Protein AF-A0AAU6PYP8-F1 (afdb_monomer_lite)

pLDDT: mean 76.58, std 18.18, range [39.75, 96.31]

Structure (mmCIF, N/CA/C/O backbone):
data_AF-A0AAU6PYP8-F1
#
_entry.id   AF-A0AAU6PYP8-F1
#
loop_
_atom_site.group_PDB
_atom_site.id
_atom_site.type_symbol
_atom_site.label_atom_id
_atom_site.label_alt_id
_atom_site.label_comp_id
_atom_site.label_asym_id
_atom_site.label_entity_id
_atom_site.label_seq_id
_atom_site.pdbx_PDB_ins_code
_atom_site.Cartn_x
_atom_site.Cartn_y
_atom_site.Cartn_z
_atom_site.occupancy
_atom_site.B_iso_or_equiv
_atom_site.auth_seq_id
_atom_site.auth_comp_id
_atom_site.auth_asym_id
_atom_site.auth_atom_id
_atom_site.pdbx_PDB_model_num
ATOM 1 N N . MET A 1 1 ? 4.976 8.691 -26.038 1.00 50.72 1 MET A N 1
ATOM 2 C CA . MET A 1 1 ? 5.531 8.211 -24.756 1.00 50.72 1 MET A CA 1
ATOM 3 C C . MET A 1 1 ? 4.357 7.676 -23.960 1.00 50.72 1 MET A C 1
ATOM 5 O O . MET A 1 1 ? 3.410 8.423 -23.762 1.00 50.72 1 MET A O 1
ATOM 9 N N . THR A 1 2 ? 4.330 6.384 -23.635 1.00 63.03 2 THR A N 1
ATOM 10 C CA . THR A 1 2 ? 3.179 5.775 -22.947 1.00 63.03 2 THR A CA 1
ATOM 11 C C . THR A 1 2 ? 3.428 5.847 -21.446 1.00 63.03 2 THR A C 1
ATOM 13 O O . THR A 1 2 ? 4.302 5.142 -20.940 1.00 63.03 2 THR A O 1
ATOM 16 N N . ALA A 1 3 ? 2.701 6.717 -20.744 1.00 68.00 3 ALA A N 1
ATOM 17 C CA . ALA A 1 3 ? 2.693 6.726 -19.286 1.00 68.00 3 ALA A CA 1
ATOM 18 C C . ALA A 1 3 ? 2.055 5.420 -18.800 1.00 68.00 3 ALA A C 1
ATOM 20 O O . ALA A 1 3 ? 0.981 5.040 -19.273 1.00 68.00 3 ALA A O 1
ATOM 21 N N . ILE A 1 4 ? 2.734 4.701 -17.904 1.00 75.00 4 ILE A N 1
ATOM 22 C CA . ILE A 1 4 ? 2.149 3.513 -17.286 1.00 75.00 4 ILE A CA 1
ATOM 23 C C . ILE A 1 4 ? 1.693 3.898 -15.881 1.00 75.00 4 ILE A C 1
ATOM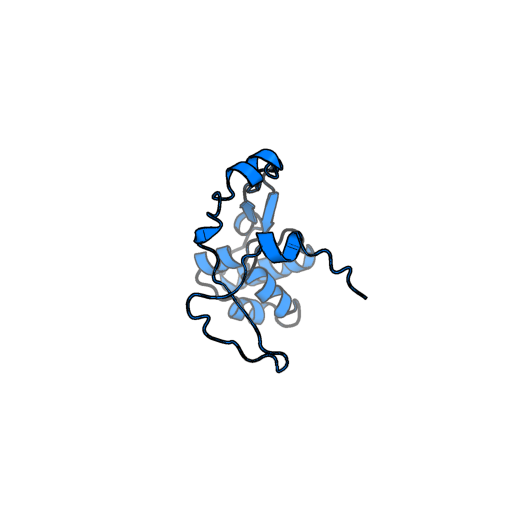 25 O O . ILE A 1 4 ? 2.548 4.271 -15.075 1.00 75.00 4 ILE A O 1
ATOM 29 N N . PRO A 1 5 ? 0.389 3.793 -15.569 1.00 81.62 5 PRO A N 1
ATOM 30 C CA . PRO A 1 5 ? -0.093 4.062 -14.225 1.00 81.62 5 PRO A CA 1
ATOM 31 C C . PRO A 1 5 ? 0.506 3.046 -13.245 1.00 81.62 5 PRO A C 1
ATOM 33 O O . PRO A 1 5 ? 0.406 1.832 -13.445 1.00 81.62 5 PRO A O 1
ATOM 36 N N . LEU A 1 6 ? 1.137 3.547 -12.185 1.00 90.38 6 LEU A N 1
ATOM 37 C CA . LEU A 1 6 ? 1.654 2.751 -11.075 1.00 90.38 6 LEU A CA 1
ATOM 38 C C . LEU A 1 6 ? 0.896 3.104 -9.803 1.00 90.38 6 LEU A C 1
ATOM 40 O O . LEU A 1 6 ? 0.726 4.270 -9.475 1.00 90.38 6 LEU A O 1
ATOM 44 N N . PHE A 1 7 ? 0.486 2.100 -9.039 1.00 91.94 7 PHE A N 1
ATOM 45 C CA . PHE A 1 7 ? -0.103 2.324 -7.727 1.00 91.94 7 PHE A CA 1
ATOM 46 C C . PHE A 1 7 ? 1.006 2.592 -6.706 1.00 91.94 7 PHE A C 1
ATOM 48 O O . PHE A 1 7 ? 1.829 1.710 -6.435 1.00 91.94 7 PHE A O 1
ATOM 55 N N . ASN A 1 8 ? 1.039 3.799 -6.143 1.00 94.06 8 ASN A N 1
ATOM 56 C CA . ASN A 1 8 ? 2.103 4.259 -5.258 1.00 94.06 8 ASN A CA 1
ATOM 57 C C . ASN A 1 8 ? 1.574 4.552 -3.847 1.00 94.06 8 ASN A C 1
ATOM 59 O O . ASN A 1 8 ? 1.399 5.698 -3.434 1.00 94.06 8 ASN A O 1
ATOM 63 N N . LEU A 1 9 ? 1.349 3.481 -3.084 1.00 94.56 9 LEU A N 1
ATOM 64 C CA . LEU A 1 9 ? 0.868 3.580 -1.707 1.00 94.56 9 LEU A CA 1
ATOM 65 C C . LEU A 1 9 ? 1.869 4.293 -0.790 1.00 94.56 9 LEU A C 1
ATOM 67 O O . LEU A 1 9 ? 1.461 5.039 0.092 1.00 94.56 9 LEU A O 1
ATOM 71 N N . GLY A 1 10 ? 3.170 4.072 -0.993 1.00 93.88 10 GLY A N 1
ATOM 72 C CA . GLY A 1 10 ? 4.221 4.681 -0.175 1.00 93.88 10 GLY A CA 1
ATOM 73 C C . GLY A 1 10 ? 4.208 6.205 -0.230 1.00 93.88 10 GLY A C 1
ATOM 74 O O . GLY A 1 10 ? 4.181 6.855 0.815 1.00 93.88 10 GLY A O 1
ATOM 75 N N . LYS A 1 11 ? 4.161 6.765 -1.446 1.00 94.12 11 LYS A N 1
ATOM 76 C CA . LYS A 1 11 ? 4.075 8.216 -1.663 1.00 94.12 11 LYS A CA 1
ATOM 77 C C . LYS A 1 11 ? 2.815 8.794 -1.025 1.00 94.12 11 LYS A C 1
ATOM 79 O O . LYS A 1 11 ? 2.911 9.735 -0.247 1.00 94.12 11 LYS A O 1
ATOM 84 N N . TYR A 1 12 ? 1.667 8.166 -1.274 1.00 94.44 12 TYR A N 1
ATOM 85 C CA . TYR A 1 12 ? 0.395 8.603 -0.706 1.00 94.44 12 TYR A CA 1
ATOM 86 C C . TYR A 1 12 ? 0.421 8.622 0.833 1.00 94.44 12 TYR A C 1
ATOM 88 O O . TYR A 1 12 ? 0.039 9.605 1.463 1.00 94.44 12 TYR A O 1
ATOM 96 N N . LEU A 1 13 ? 0.919 7.556 1.468 1.00 95.00 13 LEU A N 1
ATOM 97 C CA . LEU A 1 13 ? 1.044 7.503 2.929 1.00 95.00 13 LEU A CA 1
ATOM 98 C C . LEU A 1 13 ? 1.945 8.625 3.468 1.00 95.00 13 LEU A C 1
ATOM 100 O O . LEU A 1 13 ? 1.602 9.253 4.467 1.00 95.00 13 LEU A O 1
ATOM 104 N N . GLN A 1 14 ? 3.062 8.901 2.791 1.00 94.12 14 GLN A N 1
ATOM 105 C CA . GLN A 1 14 ? 4.003 9.949 3.177 1.00 94.12 14 GLN A CA 1
ATOM 106 C C . GLN A 1 14 ? 3.393 11.354 3.065 1.00 94.12 14 GLN A C 1
ATOM 108 O O . GLN A 1 14 ? 3.550 12.153 3.986 1.00 94.12 14 GLN A O 1
ATOM 113 N N . GLU A 1 15 ? 2.676 11.646 1.978 1.00 94.56 15 GLU A N 1
ATOM 114 C CA . GLU A 1 15 ? 2.018 12.942 1.745 1.00 94.56 15 GLU A CA 1
ATOM 115 C C . GLU A 1 15 ? 0.931 13.242 2.784 1.00 94.56 15 GLU A C 1
ATOM 117 O O . GLU A 1 15 ? 0.734 14.392 3.171 1.00 94.56 15 GLU A O 1
ATOM 122 N N . HIS A 1 16 ? 0.265 12.201 3.282 1.00 93.94 16 HIS A N 1
ATOM 123 C CA . HIS A 1 16 ? -0.814 12.317 4.260 1.00 93.94 16 HIS A CA 1
ATOM 124 C C . HIS A 1 16 ? -0.380 12.050 5.711 1.00 93.94 16 HIS A C 1
ATOM 126 O O . HIS A 1 16 ? -1.230 11.981 6.597 1.00 93.94 16 HIS A O 1
ATOM 132 N N . GLY A 1 17 ? 0.923 11.893 5.981 1.00 93.94 17 GLY A N 1
ATOM 133 C CA . GLY A 1 17 ? 1.440 11.662 7.337 1.00 93.94 17 GLY A CA 1
ATOM 134 C C . GLY A 1 17 ? 0.977 10.342 7.972 1.00 93.94 17 GLY A C 1
ATOM 135 O O . GLY A 1 17 ? 0.962 10.210 9.195 1.00 93.94 17 GLY A O 1
ATOM 136 N N . LEU A 1 18 ? 0.583 9.365 7.153 1.00 94.31 18 LEU A N 1
ATOM 137 C CA . LEU A 1 18 ? 0.112 8.054 7.588 1.00 94.31 18 LEU A CA 1
ATOM 138 C C . LEU A 1 18 ? 1.260 7.043 7.595 1.00 94.31 18 LEU A C 1
ATOM 140 O O . LEU A 1 18 ? 2.190 7.100 6.792 1.00 94.31 18 LEU A O 1
ATOM 144 N N . THR A 1 19 ? 1.174 6.054 8.484 1.00 95.50 19 THR A N 1
ATOM 145 C CA . THR A 1 19 ? 2.146 4.956 8.525 1.00 95.50 19 THR A CA 1
ATOM 146 C C . THR A 1 19 ? 1.567 3.698 7.892 1.00 95.50 19 THR A C 1
ATOM 148 O O . THR A 1 19 ? 0.385 3.388 8.047 1.00 95.50 19 THR A O 1
ATOM 151 N N . ALA A 1 20 ? 2.422 2.911 7.234 1.00 95.12 20 ALA A N 1
ATOM 152 C CA . ALA A 1 20 ? 2.029 1.593 6.736 1.00 95.12 20 ALA A CA 1
ATOM 153 C C . ALA A 1 20 ? 1.528 0.683 7.872 1.00 95.12 20 ALA A C 1
ATOM 155 O O . ALA A 1 20 ? 0.628 -0.120 7.662 1.00 95.12 20 ALA A O 1
ATOM 156 N N . TYR A 1 21 ? 2.062 0.850 9.086 1.00 96.00 21 TYR A N 1
ATOM 157 C CA . TYR A 1 21 ? 1.610 0.128 10.273 1.00 96.00 21 TYR A CA 1
ATOM 158 C C . TYR A 1 21 ? 0.153 0.446 10.644 1.00 96.00 21 TYR A C 1
ATOM 160 O O . TYR A 1 21 ? -0.624 -0.477 10.883 1.00 96.00 21 TYR A O 1
ATOM 168 N N . ALA A 1 22 ? -0.239 1.726 10.643 1.00 94.12 22 ALA A N 1
ATOM 169 C CA . ALA A 1 22 ? -1.624 2.124 10.900 1.00 94.12 22 ALA A CA 1
ATOM 170 C C . ALA A 1 22 ? -2.581 1.512 9.867 1.00 94.12 22 ALA A C 1
ATOM 172 O O . ALA A 1 22 ? -3.635 0.992 10.224 1.00 94.12 22 ALA A O 1
ATOM 173 N N . LEU A 1 23 ? -2.167 1.482 8.597 1.00 94.88 23 LEU A N 1
ATOM 174 C CA . LEU A 1 23 ? -2.943 0.836 7.544 1.00 94.88 23 LEU A CA 1
ATOM 175 C C . LEU A 1 23 ? -3.044 -0.680 7.741 1.00 94.88 23 LEU A C 1
ATOM 177 O O . LEU A 1 23 ? -4.133 -1.224 7.601 1.00 94.88 23 LEU A O 1
ATOM 181 N N . VAL A 1 24 ? -1.947 -1.357 8.106 1.00 96.31 24 VAL A N 1
ATOM 182 C CA . VAL A 1 24 ? -1.949 -2.795 8.434 1.00 96.31 24 VAL A CA 1
ATOM 183 C C . VAL A 1 24 ? -2.938 -3.104 9.552 1.00 96.31 24 VAL A C 1
ATOM 185 O O . VAL A 1 24 ? -3.644 -4.105 9.465 1.00 96.31 24 VAL A O 1
ATOM 188 N N . LYS A 1 25 ? -3.008 -2.249 10.577 1.00 95.75 25 LYS A N 1
ATOM 189 C CA . LYS A 1 25 ? -3.955 -2.413 11.681 1.00 95.75 25 LYS A CA 1
ATOM 190 C C . LYS A 1 25 ? -5.409 -2.276 11.250 1.00 95.75 25 LYS A C 1
ATOM 192 O O . LYS A 1 25 ? -6.239 -3.054 11.704 1.00 95.75 25 LYS A O 1
ATOM 197 N N . GLU A 1 26 ? -5.699 -1.377 10.320 1.00 94.56 26 GLU A N 1
ATOM 198 C CA . GLU A 1 26 ? -7.057 -1.201 9.798 1.00 94.56 26 GLU A CA 1
ATOM 199 C C . GLU A 1 26 ? -7.498 -2.345 8.860 1.00 94.56 26 GLU A C 1
ATOM 201 O O . GLU A 1 26 ? -8.683 -2.671 8.774 1.00 94.56 26 GLU A O 1
ATOM 206 N N . VAL A 1 27 ? -6.554 -2.989 8.159 1.00 95.25 27 VAL A N 1
ATOM 207 C CA . VAL A 1 27 ? -6.834 -4.103 7.225 1.00 95.25 27 VAL A CA 1
ATOM 208 C C . VAL A 1 27 ? -6.545 -5.491 7.800 1.00 95.25 27 VAL A C 1
ATOM 210 O O . VAL A 1 27 ? -6.550 -6.476 7.051 1.00 95.25 27 VAL A O 1
ATOM 213 N N . GLU A 1 28 ? -6.287 -5.587 9.105 1.00 91.94 28 GLU A N 1
ATOM 214 C CA . GLU A 1 28 ? -5.927 -6.834 9.781 1.00 91.94 28 GLU A CA 1
ATOM 215 C C . GLU A 1 28 ? -6.986 -7.923 9.507 1.00 91.94 28 GLU A C 1
ATOM 217 O O . GLU A 1 28 ? -8.192 -7.701 9.612 1.00 91.94 28 GLU A O 1
ATOM 222 N N . GLY A 1 29 ? -6.538 -9.097 9.050 1.00 90.75 29 GLY A N 1
ATOM 223 C CA . GLY A 1 29 ? -7.413 -10.211 8.661 1.00 90.75 29 GLY A CA 1
ATOM 224 C C . GLY A 1 29 ? -8.022 -10.136 7.252 1.00 90.75 29 GLY A C 1
ATOM 225 O O . GLY A 1 29 ? -8.594 -11.127 6.804 1.00 90.75 29 GLY A O 1
ATOM 226 N N . LYS A 1 30 ? -7.875 -9.020 6.522 1.00 93.31 30 LYS A N 1
ATOM 227 C CA . LYS A 1 30 ? -8.358 -8.882 5.130 1.00 93.31 30 LYS A CA 1
ATOM 228 C C . LYS A 1 30 ? -7.234 -8.870 4.102 1.00 93.31 30 LYS A C 1
ATOM 230 O O . LYS A 1 30 ? -7.372 -9.457 3.033 1.00 93.31 30 LYS A O 1
ATOM 235 N N . VAL A 1 31 ? -6.129 -8.194 4.414 1.00 93.06 31 VAL A N 1
ATOM 236 C CA . VAL A 1 31 ? -4.954 -8.097 3.536 1.00 93.06 31 VAL A CA 1
ATOM 237 C C . VAL A 1 31 ? -3.712 -8.531 4.316 1.00 93.06 31 VAL A C 1
ATOM 239 O O . VAL A 1 31 ? -3.519 -8.077 5.446 1.00 93.06 31 VAL A O 1
ATOM 242 N N . PRO A 1 32 ? -2.836 -9.380 3.746 1.00 93.94 32 PRO A N 1
ATOM 243 C CA . PRO A 1 32 ? -1.590 -9.750 4.403 1.00 93.94 32 PRO A CA 1
ATOM 244 C C . PRO A 1 32 ? -0.720 -8.518 4.673 1.00 93.94 32 PRO A C 1
ATOM 246 O O . PRO A 1 32 ? -0.467 -7.718 3.769 1.00 93.94 32 PRO A O 1
ATOM 249 N N . ALA A 1 33 ? -0.181 -8.398 5.888 1.00 93.25 33 ALA A N 1
ATOM 250 C CA . ALA A 1 33 ? 0.688 -7.277 6.257 1.00 93.25 33 ALA A CA 1
ATOM 251 C C . ALA A 1 33 ? 1.904 -7.143 5.321 1.00 93.25 33 ALA A C 1
ATOM 253 O O . ALA A 1 33 ? 2.305 -6.036 4.967 1.00 93.25 33 ALA A O 1
ATOM 254 N N . SER A 1 34 ? 2.447 -8.271 4.851 1.00 94.56 34 SER A N 1
ATOM 255 C CA . SER A 1 34 ? 3.529 -8.312 3.859 1.00 94.56 34 SER A CA 1
ATOM 256 C C . SER A 1 34 ? 3.168 -7.600 2.553 1.00 94.56 34 SER A C 1
ATOM 258 O O . SER A 1 34 ? 4.020 -6.937 1.967 1.00 94.56 34 SER A O 1
ATOM 260 N N . THR A 1 35 ? 1.907 -7.688 2.121 1.00 93.38 35 THR A N 1
ATOM 261 C CA . THR A 1 35 ? 1.412 -7.001 0.922 1.00 93.38 35 THR A CA 1
ATOM 262 C C . THR A 1 35 ? 1.368 -5.498 1.160 1.00 93.38 35 THR A C 1
ATOM 264 O O . THR A 1 35 ? 1.890 -4.742 0.348 1.00 93.38 35 THR A O 1
ATOM 267 N N . VAL A 1 36 ? 0.837 -5.055 2.303 1.00 94.44 36 VAL A N 1
ATOM 268 C CA . VAL A 1 36 ? 0.771 -3.625 2.647 1.00 94.44 36 VAL A CA 1
ATOM 269 C C . VAL A 1 36 ? 2.168 -3.010 2.719 1.00 94.44 36 VAL A C 1
ATOM 271 O O . VAL A 1 36 ? 2.421 -1.986 2.090 1.00 94.44 36 VAL A O 1
ATOM 274 N N . TYR A 1 37 ? 3.104 -3.655 3.420 1.00 95.94 37 TYR A N 1
ATOM 275 C CA . TYR A 1 37 ? 4.487 -3.180 3.493 1.00 95.94 37 TYR A CA 1
ATOM 276 C C . TYR A 1 37 ? 5.202 -3.243 2.139 1.00 95.94 37 TYR A C 1
ATOM 278 O O . TYR A 1 37 ? 5.985 -2.350 1.822 1.00 95.94 37 TYR A O 1
ATOM 286 N N . GLY A 1 38 ? 4.918 -4.261 1.321 1.00 94.44 38 GLY A N 1
ATOM 287 C CA . GLY A 1 38 ? 5.436 -4.361 -0.042 1.00 94.44 38 GLY A CA 1
ATOM 288 C C . GLY A 1 38 ? 5.002 -3.179 -0.910 1.00 94.44 38 GLY A C 1
ATOM 289 O O . GLY A 1 38 ? 5.848 -2.533 -1.528 1.00 94.44 38 GLY A O 1
ATOM 290 N N . LEU A 1 39 ? 3.708 -2.849 -0.881 1.00 93.38 39 LEU A N 1
ATOM 291 C CA . LEU A 1 39 ? 3.121 -1.722 -1.613 1.00 93.38 39 LEU A CA 1
ATOM 292 C C . LEU A 1 39 ? 3.576 -0.361 -1.071 1.00 93.38 39 LEU A C 1
ATOM 294 O O . LEU A 1 39 ? 3.768 0.578 -1.840 1.00 93.38 39 LEU A O 1
ATOM 298 N N . ALA A 1 40 ? 3.772 -0.243 0.243 1.00 94.50 40 ALA A N 1
ATOM 299 C CA . ALA A 1 40 ? 4.298 0.974 0.856 1.00 94.50 40 ALA A CA 1
ATOM 300 C C . ALA A 1 40 ? 5.779 1.209 0.512 1.00 94.50 40 ALA A C 1
ATOM 302 O O . ALA A 1 40 ? 6.227 2.350 0.463 1.00 94.50 40 ALA A O 1
ATOM 303 N N . ARG A 1 41 ? 6.553 0.143 0.265 1.00 93.19 41 ARG A N 1
ATOM 304 C CA . ARG A 1 41 ? 7.982 0.243 -0.062 1.00 93.19 41 ARG A CA 1
ATOM 305 C C . ARG A 1 41 ? 8.242 0.503 -1.542 1.00 93.19 41 ARG A C 1
ATOM 307 O O . ARG A 1 41 ? 9.212 1.186 -1.869 1.00 93.19 41 ARG A O 1
ATOM 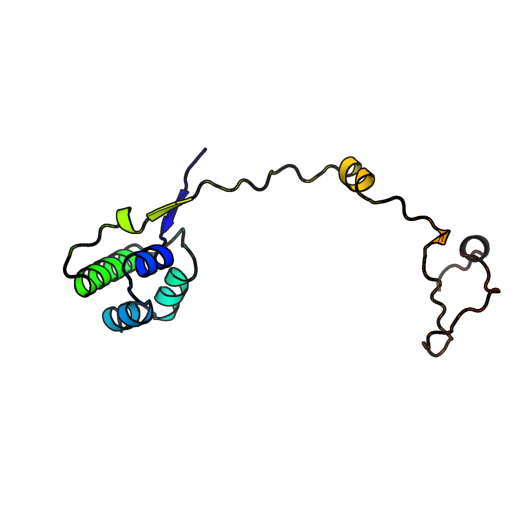314 N N . LYS A 1 42 ? 7.453 -0.094 -2.438 1.00 93.00 42 LYS A N 1
ATOM 315 C CA . LYS A 1 42 ? 7.662 0.009 -3.886 1.00 93.00 42 LYS A CA 1
ATOM 316 C C . LYS A 1 42 ? 6.326 0.176 -4.618 1.00 93.00 42 LYS A C 1
ATOM 318 O O . LYS A 1 42 ? 5.404 -0.588 -4.335 1.00 93.00 42 LYS A O 1
ATOM 323 N N . PRO A 1 43 ? 6.247 1.084 -5.611 1.00 91.12 43 PRO A N 1
ATOM 324 C CA . PRO A 1 43 ? 5.077 1.185 -6.471 1.00 91.12 43 PRO A CA 1
ATOM 325 C C . PRO A 1 43 ? 4.812 -0.137 -7.193 1.00 91.12 43 PRO A C 1
ATOM 327 O O . PRO A 1 43 ? 5.747 -0.796 -7.664 1.00 91.12 43 PRO A O 1
ATOM 330 N N . ALA A 1 44 ? 3.543 -0.512 -7.313 1.00 90.50 44 ALA A N 1
ATOM 331 C CA . ALA A 1 44 ? 3.137 -1.747 -7.967 1.00 90.50 44 ALA A CA 1
ATOM 332 C C . ALA A 1 44 ? 2.313 -1.467 -9.225 1.00 90.50 44 ALA A C 1
ATOM 334 O O . ALA A 1 44 ? 1.435 -0.610 -9.251 1.00 90.50 44 ALA A O 1
ATOM 335 N N . GLN A 1 45 ? 2.612 -2.224 -10.279 1.00 88.75 45 GLN A N 1
ATOM 336 C CA . GLN A 1 45 ? 1.940 -2.115 -11.576 1.00 88.75 45 GLN A CA 1
ATOM 337 C C . GLN A 1 45 ? 0.723 -3.038 -11.688 1.00 88.75 45 GLN A C 1
ATOM 339 O O . GLN A 1 45 ? -0.202 -2.767 -12.445 1.00 88.75 45 GLN A O 1
ATOM 344 N N . ARG A 1 46 ? 0.737 -4.156 -10.956 1.00 88.06 46 ARG A N 1
ATOM 345 C CA . ARG A 1 46 ? -0.338 -5.149 -10.932 1.00 88.06 46 ARG A CA 1
ATOM 346 C C . ARG A 1 46 ? -0.698 -5.422 -9.485 1.00 88.06 46 ARG A C 1
ATOM 348 O O . ARG A 1 46 ? 0.161 -5.835 -8.711 1.00 88.06 46 ARG A O 1
ATOM 355 N N . ILE A 1 47 ? -1.949 -5.159 -9.142 1.00 89.62 47 ILE A N 1
ATOM 356 C CA . ILE A 1 47 ? -2.531 -5.442 -7.834 1.00 89.62 47 ILE A CA 1
ATOM 357 C C . ILE A 1 47 ? -3.934 -5.969 -8.088 1.00 89.62 47 ILE A C 1
ATOM 359 O O . ILE A 1 47 ? -4.639 -5.461 -8.964 1.00 89.62 47 ILE A O 1
ATOM 363 N N . ASP A 1 48 ? -4.339 -6.965 -7.313 1.00 90.88 48 ASP A N 1
ATOM 364 C CA . ASP A 1 48 ? -5.694 -7.484 -7.368 1.00 90.88 48 ASP A CA 1
ATOM 365 C C . ASP A 1 48 ? -6.702 -6.401 -6.966 1.00 90.88 48 ASP A C 1
ATOM 367 O O . ASP A 1 48 ? -6.582 -5.742 -5.928 1.00 90.88 48 ASP A O 1
ATOM 371 N N . LEU A 1 49 ? -7.732 -6.224 -7.794 1.00 91.75 49 LEU A N 1
ATOM 372 C CA . LEU A 1 49 ? -8.755 -5.198 -7.591 1.00 91.75 49 LEU A CA 1
ATOM 373 C C . LEU A 1 49 ? -9.455 -5.282 -6.212 1.00 91.75 49 LEU A C 1
ATOM 375 O O . LEU A 1 49 ? -9.664 -4.230 -5.603 1.00 91.75 49 LEU A O 1
ATOM 379 N N . PRO A 1 50 ? -9.762 -6.476 -5.654 1.00 93.44 50 PRO A N 1
ATOM 380 C CA . PRO A 1 50 ? -10.317 -6.594 -4.302 1.00 93.44 50 PRO A CA 1
ATOM 381 C C . PRO A 1 50 ? -9.383 -6.054 -3.210 1.00 93.44 50 PRO A C 1
ATOM 383 O O . PRO A 1 50 ? -9.834 -5.435 -2.241 1.00 93.44 50 PRO A O 1
ATOM 386 N N . THR A 1 51 ? -8.073 -6.249 -3.372 1.00 92.75 51 THR A N 1
ATOM 387 C CA . THR A 1 51 ? -7.059 -5.717 -2.457 1.00 92.75 51 THR A CA 1
ATOM 388 C C . THR A 1 51 ? -7.022 -4.198 -2.534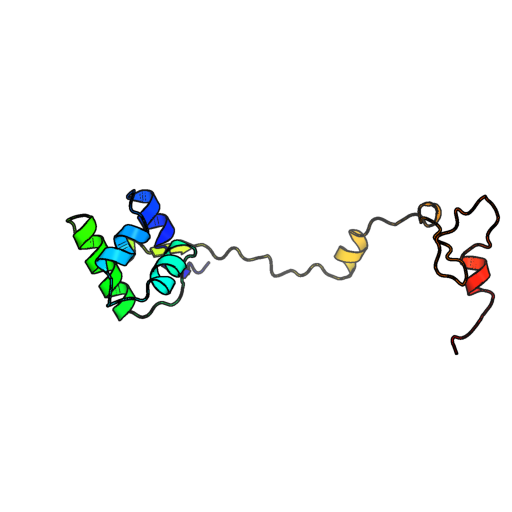 1.00 92.75 51 THR A C 1
ATOM 390 O O . THR A 1 51 ? -7.031 -3.542 -1.495 1.00 92.75 51 THR A O 1
ATOM 393 N N . VAL A 1 52 ? -7.067 -3.628 -3.744 1.00 93.81 52 VAL A N 1
ATOM 394 C CA . VAL A 1 52 ? -7.138 -2.170 -3.938 1.00 93.81 52 VAL A CA 1
ATOM 395 C C . VAL A 1 52 ? -8.380 -1.590 -3.264 1.00 93.81 52 VAL A C 1
ATOM 397 O O . VAL A 1 52 ? -8.263 -0.626 -2.514 1.00 93.81 52 VAL A O 1
ATOM 400 N N . TYR A 1 53 ? -9.554 -2.196 -3.464 1.00 94.44 53 TYR A N 1
ATOM 401 C CA . TYR A 1 53 ? -10.791 -1.735 -2.830 1.00 94.44 53 TYR A CA 1
ATOM 402 C C . TYR A 1 53 ? -10.686 -1.728 -1.299 1.00 94.44 53 TYR A C 1
ATOM 404 O O . TYR A 1 53 ? -11.013 -0.734 -0.656 1.00 94.44 53 TYR A O 1
ATOM 412 N N . THR A 1 54 ? -10.165 -2.813 -0.721 1.00 95.50 54 THR A N 1
ATOM 413 C CA . THR A 1 54 ? -10.000 -2.944 0.733 1.00 95.50 54 THR A CA 1
ATOM 414 C C . THR A 1 54 ? -9.027 -1.905 1.292 1.00 95.50 54 THR A C 1
ATOM 416 O O . THR A 1 54 ? -9.286 -1.318 2.340 1.00 95.50 54 THR A O 1
ATOM 419 N N . LEU A 1 55 ? -7.921 -1.651 0.586 1.00 94.88 55 LEU A N 1
ATOM 420 C CA . LEU A 1 55 ? -6.939 -0.644 0.984 1.00 94.88 55 LEU A CA 1
ATOM 421 C C . LEU A 1 55 ? -7.514 0.773 0.903 1.00 94.88 55 LEU A C 1
ATOM 423 O O . LEU A 1 55 ? -7.300 1.556 1.821 1.00 94.88 55 LEU A O 1
ATOM 427 N N . LEU A 1 56 ? -8.257 1.106 -0.154 1.00 95.19 56 LEU A N 1
ATOM 428 C CA . LEU A 1 56 ? -8.864 2.433 -0.308 1.00 95.19 56 LEU A CA 1
ATOM 429 C C . LEU A 1 56 ? -9.964 2.694 0.722 1.00 95.19 56 LEU A C 1
ATOM 431 O O . LEU A 1 56 ? -10.048 3.800 1.250 1.00 95.19 56 LEU A O 1
ATOM 435 N N . ASP A 1 57 ? -10.770 1.681 1.040 1.00 95.44 57 ASP A N 1
ATOM 436 C CA . ASP A 1 57 ? -11.769 1.761 2.107 1.00 95.44 57 ASP A CA 1
ATOM 437 C C . ASP A 1 57 ? -11.100 1.996 3.472 1.00 95.44 57 ASP A C 1
ATOM 439 O O . ASP A 1 57 ? -11.482 2.908 4.202 1.00 95.44 57 ASP A O 1
ATOM 443 N N . ALA A 1 58 ? -10.037 1.249 3.785 1.00 95.12 58 ALA A N 1
ATOM 444 C CA . ALA A 1 58 ? -9.273 1.428 5.020 1.00 95.12 58 ALA A CA 1
ATOM 445 C C . ALA A 1 58 ? -8.588 2.801 5.106 1.00 95.12 58 ALA A C 1
ATOM 447 O O . ALA A 1 58 ? -8.672 3.473 6.132 1.00 95.12 58 ALA A O 1
ATOM 448 N N . LEU A 1 59 ? -7.969 3.267 4.017 1.00 95.06 59 LEU A N 1
ATOM 449 C CA . LEU A 1 59 ? -7.412 4.620 3.945 1.00 95.06 59 LEU A CA 1
ATOM 450 C C . LEU A 1 59 ? -8.503 5.684 4.137 1.00 95.06 59 LEU A C 1
ATOM 452 O O . LEU A 1 59 ? -8.266 6.691 4.801 1.00 95.06 59 LEU A O 1
ATOM 456 N N . GLY A 1 60 ? -9.703 5.453 3.599 1.00 94.19 60 GLY A N 1
ATOM 457 C CA . GLY A 1 60 ? -10.837 6.351 3.779 1.00 94.19 60 GLY A CA 1
ATOM 458 C C . GLY A 1 60 ? -11.308 6.447 5.225 1.00 94.19 60 GLY A C 1
ATOM 459 O O . GLY A 1 60 ? -11.613 7.540 5.695 1.00 94.19 60 GLY A O 1
ATOM 460 N N . ARG A 1 61 ? -11.292 5.333 5.963 1.00 93.75 61 ARG A N 1
ATOM 461 C CA . ARG A 1 61 ? -11.616 5.305 7.398 1.00 93.75 61 ARG A CA 1
ATOM 462 C C . ARG A 1 61 ? -10.573 6.020 8.242 1.00 93.75 61 ARG A C 1
ATOM 464 O O . ARG A 1 61 ? -10.942 6.828 9.084 1.00 93.75 61 ARG A O 1
ATOM 471 N N . LEU A 1 62 ? -9.287 5.772 7.981 1.00 93.31 62 LEU A N 1
ATOM 472 C CA . LEU A 1 62 ? -8.187 6.415 8.710 1.00 93.31 62 LEU A CA 1
ATOM 473 C C . LEU A 1 62 ? -8.179 7.936 8.541 1.00 93.31 62 LEU A C 1
ATOM 475 O O . LEU A 1 62 ? -7.769 8.661 9.442 1.00 93.31 62 LEU A O 1
ATOM 479 N N . ARG A 1 63 ? -8.625 8.415 7.381 1.00 92.12 63 ARG A N 1
ATOM 480 C CA . ARG A 1 63 ? -8.609 9.834 7.025 1.00 92.12 63 ARG A CA 1
ATOM 481 C C . ARG A 1 63 ? -9.956 10.529 7.273 1.00 92.12 63 ARG A C 1
ATOM 483 O O . ARG A 1 63 ? -10.010 11.751 7.310 1.00 92.12 63 ARG A O 1
ATOM 490 N N . GLY A 1 64 ? -11.039 9.766 7.428 1.00 91.81 64 GLY A N 1
ATOM 491 C CA . GLY A 1 64 ? -12.401 10.288 7.582 1.00 91.81 64 GLY A CA 1
ATOM 492 C C . GLY A 1 64 ? -13.034 10.815 6.287 1.00 91.81 64 GLY A C 1
ATOM 493 O O . GLY A 1 64 ? -14.098 11.425 6.327 1.00 91.81 64 GLY A O 1
ATOM 494 N N . GLU A 1 65 ? -12.416 10.578 5.130 1.00 91.69 65 GLU A N 1
ATOM 495 C CA . GLU A 1 65 ? -12.908 11.020 3.820 1.00 91.69 65 GLU A CA 1
ATOM 496 C C . GLU A 1 65 ? -12.635 9.968 2.745 1.00 91.69 65 GLU A C 1
ATOM 498 O O . GLU A 1 65 ? -11.626 9.266 2.789 1.00 91.69 65 GLU A O 1
ATOM 503 N N . LYS A 1 66 ? -13.496 9.885 1.725 1.00 90.44 66 LYS A N 1
ATOM 504 C CA . LYS A 1 66 ? -13.389 8.879 0.659 1.00 90.44 66 LYS A CA 1
ATOM 505 C C . LYS A 1 66 ? -12.111 9.067 -0.169 1.00 90.44 66 LYS A C 1
ATOM 507 O O . LYS A 1 66 ? -11.898 10.125 -0.757 1.00 90.44 66 LYS A O 1
ATOM 512 N N . VAL A 1 67 ? -11.278 8.030 -0.235 1.00 91.94 67 VAL A N 1
ATOM 513 C CA . VAL A 1 67 ? -10.043 8.016 -1.036 1.00 91.94 67 VAL A CA 1
ATOM 514 C C . VAL A 1 67 ? -10.360 7.469 -2.420 1.00 91.94 67 VAL A C 1
ATOM 516 O O . VAL A 1 67 ? -11.008 6.429 -2.551 1.00 91.94 67 VAL A O 1
ATOM 519 N N . SER A 1 68 ? -9.917 8.168 -3.463 1.00 91.06 68 SER A N 1
ATOM 520 C CA . SER A 1 68 ? -10.076 7.700 -4.844 1.00 91.06 68 SER A CA 1
ATOM 521 C C . SER A 1 68 ? -8.819 6.987 -5.337 1.00 91.06 68 SER A C 1
ATOM 523 O O . SER A 1 68 ? -7.707 7.320 -4.937 1.00 91.06 68 SER A O 1
ATOM 525 N N . VAL A 1 69 ? -8.985 6.031 -6.257 1.00 89.56 69 VAL A N 1
ATOM 526 C CA . VAL A 1 69 ? -7.862 5.309 -6.886 1.00 89.56 69 VAL A CA 1
ATOM 527 C C . VAL A 1 69 ? -6.880 6.288 -7.550 1.00 89.56 69 VAL A C 1
ATOM 529 O O . VAL A 1 69 ? -5.671 6.111 -7.449 1.00 89.56 69 VAL A O 1
ATOM 532 N N . LEU A 1 70 ? -7.399 7.343 -8.188 1.00 89.62 70 LEU A N 1
ATOM 533 C CA . LEU A 1 70 ? -6.604 8.334 -8.921 1.00 89.62 70 LEU A CA 1
ATOM 534 C C . LEU A 1 70 ? -5.663 9.142 -8.020 1.00 89.62 70 LEU A C 1
ATOM 536 O O . LEU A 1 70 ? -4.639 9.604 -8.497 1.00 89.62 70 LEU A O 1
ATOM 540 N N . GLN A 1 71 ? -5.978 9.282 -6.730 1.00 88.75 71 GLN A N 1
ATOM 541 C CA . GLN A 1 71 ? -5.099 9.959 -5.768 1.00 88.75 71 GLN A CA 1
ATOM 542 C C . GLN A 1 71 ? -3.870 9.120 -5.398 1.00 88.75 71 GLN A C 1
ATOM 544 O O . GLN A 1 71 ? -2.888 9.662 -4.909 1.00 88.75 71 GLN A O 1
ATOM 549 N N . VAL A 1 72 ? -3.931 7.801 -5.598 1.00 90.12 72 VAL A N 1
ATOM 550 C CA . VAL A 1 72 ? -2.856 6.866 -5.225 1.00 90.12 72 VAL A CA 1
ATOM 551 C C . VAL A 1 72 ? -2.045 6.421 -6.448 1.00 90.12 72 VAL A C 1
ATOM 553 O O . VAL A 1 72 ? -0.946 5.882 -6.308 1.00 90.12 72 VAL A O 1
ATOM 556 N N . ILE A 1 73 ? -2.578 6.618 -7.657 1.00 91.62 73 ILE A N 1
ATOM 557 C CA . ILE A 1 73 ? -1.870 6.320 -8.901 1.00 91.62 73 ILE A CA 1
ATOM 558 C C . ILE A 1 73 ? -0.887 7.445 -9.212 1.00 91.62 73 ILE A C 1
ATOM 560 O O . ILE A 1 73 ? -1.229 8.621 -9.176 1.00 91.62 73 ILE A O 1
ATOM 564 N N . ASP A 1 74 ? 0.328 7.048 -9.566 1.00 85.44 74 ASP A N 1
ATOM 565 C CA . ASP A 1 74 ? 1.368 7.919 -10.087 1.00 85.44 74 ASP A CA 1
ATOM 566 C C . ASP A 1 74 ? 1.617 7.587 -11.561 1.00 85.44 74 ASP A C 1
ATOM 568 O O . ASP A 1 74 ? 1.595 6.419 -11.973 1.00 85.44 74 ASP A O 1
ATOM 572 N N . GLU A 1 75 ? 1.877 8.616 -12.356 1.00 75.88 75 GLU A N 1
ATOM 573 C CA . GLU A 1 75 ? 2.253 8.472 -13.756 1.00 75.88 75 GLU A CA 1
ATOM 574 C C . GLU A 1 75 ? 3.772 8.520 -13.840 1.00 75.88 75 GLU A C 1
ATOM 576 O O . GLU A 1 75 ? 4.385 9.583 -1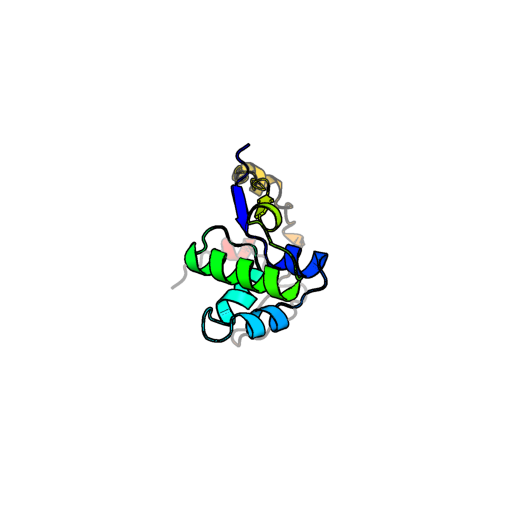3.899 1.00 75.88 75 GLU A O 1
ATOM 581 N N . THR A 1 76 ? 4.420 7.356 -13.825 1.00 64.19 76 THR A N 1
ATOM 582 C CA . THR A 1 76 ? 5.853 7.333 -14.114 1.00 64.19 76 THR A CA 1
ATOM 583 C C . THR A 1 76 ? 6.051 7.285 -15.615 1.00 64.19 76 THR A C 1
ATOM 585 O O . THR A 1 76 ? 5.634 6.329 -16.281 1.00 64.19 76 THR A O 1
ATOM 588 N N . GLU A 1 77 ? 6.744 8.287 -16.145 1.00 56.69 77 GLU A N 1
ATOM 589 C CA . GLU A 1 77 ? 7.366 8.174 -17.453 1.00 56.69 77 GLU A CA 1
ATOM 590 C C . GLU A 1 77 ? 8.296 6.958 -17.432 1.00 56.69 77 GLU A C 1
ATOM 592 O O . GLU A 1 77 ? 9.081 6.767 -16.496 1.00 56.69 77 GLU A O 1
ATOM 597 N N . GLN A 1 78 ? 8.203 6.097 -18.448 1.00 52.5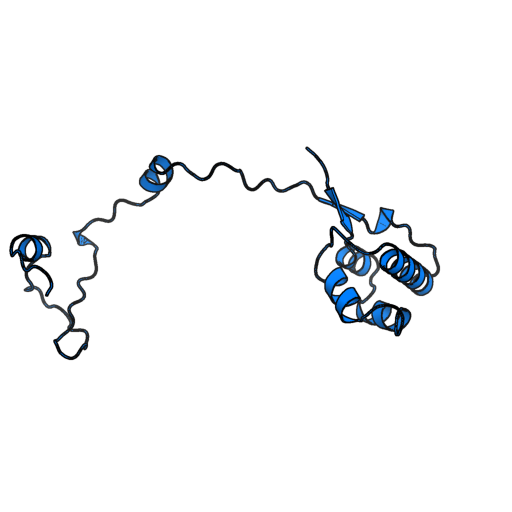9 78 GLN A N 1
ATOM 598 C CA . GLN A 1 78 ? 9.220 5.076 -18.649 1.00 52.59 78 GLN A CA 1
ATOM 599 C C . GLN A 1 78 ? 10.554 5.808 -18.770 1.00 52.59 78 GLN A C 1
ATOM 601 O O . GLN A 1 78 ? 10.827 6.435 -19.792 1.00 52.59 78 GLN A O 1
ATOM 606 N N . LYS A 1 79 ? 11.403 5.711 -17.743 1.00 47.03 79 LYS A N 1
ATOM 607 C CA . LYS A 1 79 ? 12.827 5.970 -17.901 1.00 47.03 79 LYS A CA 1
ATOM 608 C C . LYS A 1 79 ? 13.323 4.893 -18.855 1.00 47.03 79 LYS A C 1
ATOM 610 O O . LYS A 1 79 ? 13.727 3.814 -18.430 1.00 47.03 79 LYS A O 1
ATOM 615 N N . THR A 1 80 ? 13.197 5.157 -20.152 1.00 44.56 80 THR A N 1
ATOM 616 C CA . THR A 1 80 ? 13.871 4.419 -21.204 1.00 44.56 80 THR A CA 1
ATOM 617 C C . THR A 1 80 ? 15.343 4.486 -20.849 1.00 44.56 80 THR A C 1
ATOM 619 O O . THR A 1 80 ? 16.003 5.496 -21.083 1.00 44.56 80 THR A O 1
ATOM 622 N N . VAL A 1 81 ? 15.851 3.432 -20.210 1.00 55.22 81 VAL A N 1
ATOM 623 C CA . VAL A 1 81 ? 17.271 3.117 -20.294 1.00 55.22 81 VAL A CA 1
ATOM 624 C C . VAL A 1 81 ? 17.526 3.081 -21.797 1.00 55.22 81 VAL A C 1
ATOM 626 O O . VAL A 1 81 ? 16.829 2.319 -22.475 1.00 55.22 81 VAL A O 1
ATOM 629 N N . PRO A 1 82 ? 18.364 3.974 -22.352 1.00 54.34 82 PRO A N 1
ATOM 630 C CA . PRO A 1 82 ? 18.535 4.041 -23.790 1.00 54.34 82 PRO A CA 1
ATOM 631 C C . PRO A 1 82 ? 18.906 2.639 -24.266 1.00 54.34 82 PRO A C 1
ATOM 633 O O . PRO A 1 82 ? 19.904 2.072 -23.833 1.00 54.34 82 PRO A O 1
ATOM 636 N N . ALA A 1 83 ? 18.060 2.063 -25.119 1.00 56.25 83 ALA A N 1
ATOM 637 C CA . ALA A 1 83 ? 18.217 0.715 -25.660 1.00 56.25 83 ALA A CA 1
ATOM 638 C C . ALA A 1 83 ? 19.411 0.598 -26.630 1.00 56.25 83 ALA A C 1
ATOM 640 O O . ALA A 1 83 ? 19.563 -0.409 -27.314 1.00 56.25 83 ALA A O 1
ATOM 641 N N . ALA A 1 84 ? 20.269 1.616 -26.692 1.00 63.22 84 ALA A N 1
ATOM 642 C CA . ALA A 1 84 ? 21.571 1.516 -27.314 1.00 63.22 84 ALA A CA 1
ATOM 643 C C . ALA A 1 84 ? 22.523 0.876 -26.300 1.00 63.22 84 ALA A C 1
ATOM 645 O O . ALA A 1 84 ? 23.169 1.562 -25.506 1.00 63.22 84 ALA A O 1
ATOM 646 N N . LEU A 1 85 ? 22.608 -0.456 -26.324 1.00 63.59 85 LEU A N 1
ATOM 647 C CA . LEU A 1 85 ? 23.833 -1.104 -25.869 1.00 63.59 85 LEU A CA 1
ATOM 648 C C . LEU A 1 85 ? 24.976 -0.470 -26.677 1.00 63.59 85 LEU A C 1
ATOM 650 O O . LEU A 1 85 ? 24.866 -0.417 -27.906 1.00 63.59 85 LEU A O 1
ATOM 654 N N . PRO A 1 86 ? 26.022 0.066 -26.031 1.00 68.56 86 PRO A N 1
ATOM 655 C CA . PRO A 1 86 ? 27.138 0.638 -26.765 1.00 68.56 86 PRO A CA 1
ATOM 656 C C . PRO A 1 86 ? 27.718 -0.435 -27.691 1.00 68.56 86 PRO A C 1
ATOM 658 O O . PRO A 1 86 ? 27.931 -1.578 -27.278 1.00 68.56 86 PRO A O 1
ATOM 661 N N . THR A 1 87 ? 27.947 -0.080 -28.954 1.00 75.75 87 THR A N 1
ATOM 662 C CA . THR A 1 87 ? 28.586 -0.974 -29.926 1.00 75.75 87 THR A CA 1
ATOM 663 C C . THR A 1 87 ? 29.963 -1.392 -29.396 1.00 75.75 87 THR A C 1
ATOM 665 O O . THR A 1 87 ? 30.608 -0.619 -28.685 1.00 75.75 87 THR A O 1
ATOM 668 N N . LEU A 1 88 ? 30.455 -2.582 -29.764 1.00 71.56 88 LEU A N 1
ATOM 669 C CA . LEU A 1 88 ? 31.799 -3.056 -29.385 1.00 71.56 88 LEU A CA 1
ATOM 670 C C . LEU A 1 88 ? 32.891 -1.995 -29.619 1.00 71.56 88 LEU A C 1
ATOM 672 O O . LEU A 1 88 ? 33.779 -1.830 -28.790 1.00 71.56 88 LEU A O 1
ATOM 676 N N . GLU A 1 89 ? 32.778 -1.220 -30.697 1.00 72.88 89 GLU A N 1
ATOM 677 C CA . GLU A 1 89 ? 33.681 -0.111 -31.030 1.00 72.88 89 GLU A CA 1
ATOM 678 C C . GLU A 1 89 ? 33.660 1.020 -29.988 1.00 72.88 89 GLU A C 1
ATOM 680 O O . GLU A 1 89 ? 34.707 1.537 -29.605 1.00 72.88 89 GLU A O 1
ATOM 685 N N . GLN A 1 90 ? 32.479 1.378 -29.479 1.00 74.19 90 GLN A N 1
ATOM 686 C CA . GLN A 1 90 ? 32.315 2.410 -28.452 1.00 74.19 90 GLN A CA 1
ATOM 687 C C . GLN A 1 90 ? 32.809 1.933 -27.088 1.00 74.19 90 GLN A C 1
ATOM 689 O O . GLN A 1 90 ? 33.334 2.735 -26.317 1.00 74.19 90 GLN A O 1
ATOM 694 N N . LEU A 1 91 ? 32.656 0.639 -26.790 1.00 72.19 91 LEU A N 1
ATOM 695 C CA . LEU A 1 91 ? 33.229 0.029 -25.591 1.00 72.19 91 LEU A CA 1
ATOM 696 C C . LEU A 1 91 ? 34.758 0.024 -25.665 1.00 72.19 91 LEU A C 1
ATOM 698 O O . LEU A 1 91 ? 35.408 0.451 -24.718 1.00 72.19 91 LEU A O 1
ATOM 702 N N . LEU A 1 92 ? 35.334 -0.369 -26.804 1.00 72.00 92 LEU A N 1
ATOM 703 C CA . LEU A 1 92 ? 36.784 -0.372 -27.017 1.00 72.00 92 LEU A CA 1
ATOM 704 C C . LEU A 1 92 ? 37.390 1.039 -26.989 1.00 72.00 92 LEU A C 1
ATOM 706 O O . LEU A 1 92 ? 38.494 1.209 -26.482 1.00 72.00 92 LEU A O 1
ATOM 710 N N . ALA A 1 93 ? 36.669 2.054 -27.471 1.00 75.62 93 ALA A N 1
ATOM 711 C CA . ALA A 1 93 ? 37.104 3.450 -27.397 1.00 75.62 93 ALA A CA 1
ATOM 712 C C . ALA A 1 93 ? 37.088 4.022 -25.965 1.00 75.62 93 ALA A C 1
ATOM 714 O O . ALA A 1 93 ? 37.843 4.945 -25.666 1.00 75.62 93 ALA A O 1
ATOM 715 N N . GLN A 1 94 ? 36.239 3.482 -25.083 1.00 71.88 94 GLN A N 1
ATOM 716 C CA . GLN A 1 94 ? 36.141 3.883 -23.674 1.00 71.88 94 GLN A CA 1
ATOM 717 C C . GLN A 1 94 ? 37.136 3.155 -22.766 1.00 71.88 94 GLN A C 1
ATOM 719 O O . GLN A 1 94 ? 37.359 3.600 -21.640 1.00 71.88 94 GLN A O 1
ATOM 724 N N . VAL A 1 95 ? 37.742 2.055 -23.225 1.00 73.50 95 VAL A N 1
ATOM 725 C CA . VAL A 1 95 ? 38.812 1.394 -22.476 1.00 73.50 95 VAL A CA 1
ATOM 726 C C . VAL A 1 95 ? 40.061 2.279 -22.561 1.00 73.50 95 VAL A C 1
ATOM 728 O O . VAL A 1 95 ? 40.609 2.454 -23.654 1.00 73.50 95 VAL A O 1
ATOM 731 N N . PRO A 1 96 ? 40.544 2.853 -21.441 1.00 68.12 96 PRO A N 1
ATOM 732 C CA . PRO A 1 96 ? 41.813 3.563 -21.453 1.00 68.12 96 PRO A CA 1
ATOM 733 C C . PRO A 1 96 ? 42.894 2.580 -21.904 1.00 68.12 96 PRO A C 1
ATOM 735 O O . PRO A 1 96 ? 42.992 1.481 -21.359 1.00 68.12 96 PRO A O 1
ATOM 738 N N . LYS A 1 97 ? 43.690 2.960 -22.913 1.00 65.69 97 LYS A N 1
ATOM 739 C CA . LYS A 1 97 ? 44.840 2.170 -23.373 1.00 65.69 97 LYS A CA 1
ATOM 740 C C . LYS A 1 97 ? 45.789 2.001 -22.187 1.00 65.69 97 LYS A C 1
ATOM 742 O O . LYS A 1 97 ? 46.525 2.924 -21.853 1.00 65.69 97 LYS A O 1
ATOM 747 N N . GLN A 1 98 ? 45.699 0.865 -21.499 1.00 60.62 98 GLN A N 1
ATOM 748 C CA . GLN A 1 98 ? 46.547 0.579 -20.352 1.00 60.62 98 GLN A CA 1
ATOM 749 C C . GLN A 1 98 ? 47.970 0.382 -20.863 1.00 60.62 98 GLN A C 1
ATOM 751 O O . GLN A 1 98 ? 48.220 -0.490 -21.695 1.00 60.62 98 GLN A O 1
ATOM 756 N N . ASP A 1 99 ? 48.885 1.227 -20.397 1.00 67.81 99 ASP A N 1
ATOM 757 C CA . ASP A 1 99 ? 50.295 1.116 -20.739 1.00 67.81 99 ASP A CA 1
ATOM 758 C C . ASP A 1 99 ? 50.842 -0.198 -20.154 1.00 67.81 99 ASP A C 1
ATOM 760 O O . ASP A 1 99 ? 50.716 -0.410 -18.939 1.00 67.81 99 ASP A O 1
ATOM 764 N N . PRO A 1 100 ? 51.448 -1.086 -20.963 1.00 62.06 100 PRO A N 1
ATOM 765 C CA . PRO A 1 100 ? 51.994 -2.340 -20.471 1.00 62.06 100 PRO A CA 1
ATOM 766 C C . PRO A 1 100 ? 53.075 -2.179 -19.394 1.00 62.06 100 PRO A C 1
ATOM 768 O O . PRO A 1 100 ? 53.284 -3.097 -18.601 1.00 62.06 100 PRO A O 1
ATOM 771 N N . ALA A 1 101 ? 53.716 -1.012 -19.301 1.00 64.69 101 ALA A N 1
ATOM 772 C CA . ALA A 1 101 ? 54.668 -0.690 -18.243 1.00 64.69 101 ALA A CA 1
ATOM 773 C C . ALA A 1 101 ? 54.004 -0.435 -16.874 1.00 64.69 101 ALA A C 1
ATOM 775 O O . ALA A 1 101 ? 54.678 -0.489 -15.847 1.00 64.69 101 ALA A O 1
ATOM 776 N N . SER A 1 102 ? 52.691 -0.180 -16.836 1.00 64.31 102 SER A N 1
ATOM 777 C CA . SER A 1 102 ? 51.939 0.105 -15.603 1.00 64.31 102 SER A CA 1
ATOM 778 C C . SER A 1 102 ? 51.366 -1.141 -14.916 1.00 64.31 102 SER A C 1
ATOM 780 O O . SER A 1 102 ? 50.855 -1.056 -13.793 1.00 64.31 102 SER A O 1
ATOM 782 N N . PHE A 1 103 ? 51.459 -2.316 -15.549 1.00 65.31 103 PHE A N 1
ATOM 783 C CA . PHE A 1 103 ? 50.967 -3.555 -14.954 1.00 65.31 103 PHE A CA 1
ATOM 784 C C . PHE A 1 103 ? 51.831 -3.967 -13.757 1.00 65.31 103 PHE A C 1
ATOM 786 O O . PHE A 1 103 ? 53.041 -4.177 -13.866 1.00 65.31 103 PHE A O 1
ATOM 793 N N . LYS A 1 104 ? 51.192 -4.134 -12.592 1.00 64.31 104 LYS A N 1
ATOM 794 C CA . LYS A 1 104 ? 51.844 -4.713 -11.413 1.00 64.31 104 LYS A CA 1
ATOM 795 C C . LYS A 1 104 ? 52.280 -6.142 -11.733 1.00 64.31 104 LYS A C 1
ATOM 797 O O . LYS A 1 104 ? 51.447 -7.008 -11.996 1.00 64.31 104 LYS A O 1
ATOM 802 N N . LYS A 1 105 ? 53.589 -6.388 -11.683 1.00 64.00 105 LYS A N 1
ATOM 803 C CA . LYS A 1 105 ? 54.162 -7.729 -11.809 1.00 64.00 105 LYS A CA 1
ATOM 804 C C . LYS A 1 105 ? 53.835 -8.515 -10.540 1.00 64.00 105 LYS A C 1
ATOM 806 O O . LYS A 1 105 ? 54.351 -8.204 -9.470 1.00 64.00 105 LYS A O 1
ATOM 811 N N . PHE A 1 106 ? 52.979 -9.522 -10.659 1.00 53.53 106 PHE A N 1
ATOM 812 C CA . PHE A 1 106 ? 52.728 -10.478 -9.587 1.00 53.53 106 PHE A CA 1
ATOM 813 C C . PHE A 1 106 ? 53.412 -11.791 -9.948 1.00 53.53 106 PHE A C 1
ATOM 815 O O . PHE A 1 106 ? 53.039 -12.440 -10.921 1.00 53.53 106 PHE A O 1
ATOM 822 N N . SER A 1 107 ? 54.425 -12.162 -9.169 1.00 57.91 107 SER A N 1
ATOM 823 C CA . SER A 1 107 ? 55.002 -13.503 -9.199 1.00 57.91 107 SER A CA 1
ATOM 824 C C . SER A 1 107 ? 54.591 -14.227 -7.925 1.00 57.91 107 SER A C 1
ATOM 826 O O . SER A 1 107 ? 54.533 -13.633 -6.842 1.00 57.91 107 SER A O 1
ATOM 828 N N . TYR A 1 108 ? 54.281 -15.508 -8.068 1.00 50.78 108 TYR A N 1
ATOM 829 C CA . TYR A 1 108 ? 53.976 -16.401 -6.964 1.00 50.78 108 TYR A CA 1
ATOM 830 C C . TYR A 1 108 ? 55.028 -17.498 -6.952 1.00 50.78 108 TYR A C 1
ATOM 832 O O . TYR A 1 108 ? 55.298 -18.120 -7.978 1.00 50.78 108 TYR A O 1
ATOM 840 N N . ASP A 1 109 ? 55.602 -17.752 -5.781 1.00 52.28 109 ASP A N 1
ATOM 841 C CA . ASP A 1 109 ? 56.424 -18.941 -5.574 1.00 52.28 109 ASP A CA 1
ATOM 842 C C . ASP A 1 109 ? 55.545 -20.206 -5.720 1.00 52.28 109 ASP A C 1
ATOM 844 O O . ASP A 1 109 ? 54.320 -20.152 -5.569 1.00 52.28 109 ASP A O 1
ATOM 848 N N . ARG A 1 110 ? 56.151 -21.372 -5.955 1.00 54.44 110 ARG A N 1
ATOM 849 C CA . ARG A 1 110 ? 55.509 -22.695 -6.080 1.00 54.44 110 ARG A CA 1
ATOM 850 C C . ARG A 1 110 ? 54.591 -23.035 -4.892 1.00 54.44 110 ARG A C 1
ATOM 852 O O . ARG A 1 110 ? 53.668 -23.830 -5.035 1.00 54.44 110 ARG A O 1
ATOM 859 N N . ASN A 1 111 ? 54.799 -22.367 -3.754 1.00 57.44 111 ASN A N 1
ATOM 860 C CA . ASN A 1 111 ? 53.982 -22.430 -2.538 1.00 57.44 111 ASN A CA 1
ATOM 861 C C . ASN A 1 111 ? 52.928 -21.302 -2.400 1.00 57.44 111 ASN A C 1
ATOM 863 O O . ASN A 1 111 ? 52.443 -21.051 -1.297 1.00 57.44 111 ASN A O 1
ATOM 867 N N . ARG A 1 112 ? 52.555 -20.619 -3.494 1.00 54.25 112 ARG A N 1
ATOM 868 C CA . ARG A 1 112 ? 51.506 -19.573 -3.577 1.00 54.25 112 ARG A CA 1
ATOM 869 C C . ARG A 1 112 ? 51.709 -18.357 -2.661 1.00 54.25 112 ARG A C 1
ATOM 871 O O . ARG A 1 112 ? 50.747 -17.662 -2.335 1.00 54.25 112 ARG A O 1
ATOM 878 N N . LYS A 1 113 ? 52.947 -18.063 -2.258 1.00 50.03 113 LYS A N 1
ATOM 879 C CA . LYS A 1 113 ? 53.278 -16.833 -1.521 1.00 50.03 113 LYS A CA 1
ATOM 880 C C . LYS A 1 113 ? 53.681 -15.722 -2.504 1.00 50.03 113 LYS A C 1
ATOM 882 O O . LYS A 1 113 ? 54.436 -16.016 -3.434 1.00 50.03 113 LYS A O 1
ATOM 887 N N . PRO A 1 114 ? 53.191 -14.479 -2.332 1.00 49.84 114 PRO A N 1
ATOM 888 C CA . PRO A 1 114 ? 53.577 -13.356 -3.181 1.00 49.84 114 PRO A CA 1
ATOM 889 C C . PRO A 1 114 ? 55.036 -12.967 -2.906 1.00 49.84 114 PRO A C 1
ATOM 891 O O . PRO A 1 114 ? 55.409 -12.750 -1.753 1.00 49.84 114 PRO A O 1
ATOM 894 N N . ILE A 1 115 ? 55.854 -12.887 -3.956 1.00 54.38 115 ILE A N 1
ATOM 895 C CA . ILE A 1 115 ? 57.265 -12.474 -3.884 1.00 54.38 115 ILE A CA 1
ATOM 896 C C . ILE A 1 115 ? 57.398 -11.042 -4.411 1.00 54.38 115 ILE A C 1
ATOM 898 O O . ILE A 1 115 ? 56.931 -10.740 -5.509 1.00 54.38 115 ILE A O 1
ATOM 902 N N . SER A 1 116 ? 58.044 -10.160 -3.645 1.00 50.91 116 SER A N 1
ATOM 903 C CA . SER A 1 116 ? 58.424 -8.822 -4.113 1.00 50.91 116 SER A CA 1
ATOM 904 C C . SER A 1 116 ? 59.527 -8.955 -5.160 1.00 50.91 116 SER A C 1
ATOM 906 O O . SER A 1 116 ? 60.634 -9.390 -4.849 1.00 50.91 116 SER A O 1
ATOM 908 N N . ILE A 1 117 ? 59.220 -8.612 -6.409 1.00 52.84 117 ILE A N 1
ATOM 909 C CA . ILE A 1 117 ? 60.157 -8.723 -7.529 1.00 52.84 117 ILE A CA 1
ATOM 910 C C . ILE A 1 117 ? 61.080 -7.499 -7.496 1.00 52.84 117 ILE A C 1
ATOM 912 O O . ILE A 1 117 ? 60.694 -6.419 -7.938 1.00 52.84 117 ILE A O 1
ATOM 916 N N . GLY A 1 118 ? 62.290 -7.666 -6.958 1.00 46.44 118 GLY A N 1
ATOM 917 C CA . GLY A 1 118 ? 63.412 -6.795 -7.311 1.00 46.44 118 GLY A CA 1
ATOM 918 C C . GLY A 1 118 ? 63.714 -6.938 -8.805 1.00 46.44 118 GLY A C 1
ATOM 919 O O . GLY A 1 118 ? 63.497 -8.009 -9.372 1.00 46.44 118 GLY A O 1
ATOM 920 N N . GLU A 1 119 ? 64.138 -5.850 -9.446 1.00 52.03 119 GLU A N 1
ATOM 921 C CA . GLU A 1 119 ? 64.467 -5.761 -10.875 1.00 52.03 119 GLU A CA 1
ATOM 922 C C . GLU A 1 119 ? 65.262 -6.982 -11.375 1.00 52.03 119 GLU A C 1
ATOM 924 O O . GLU A 1 119 ? 66.465 -7.078 -11.158 1.00 52.03 119 GLU A O 1
ATOM 929 N N . GLY A 1 120 ? 64.601 -7.944 -12.028 1.00 53.66 120 GLY A N 1
ATOM 930 C CA . GLY A 1 120 ? 65.324 -9.109 -12.554 1.00 53.66 120 GLY A CA 1
ATOM 931 C C . GLY A 1 120 ? 64.499 -10.330 -12.949 1.00 53.66 120 GLY A C 1
ATOM 932 O O . GLY A 1 120 ? 65.040 -11.429 -12.972 1.00 53.66 120 GLY A O 1
ATOM 933 N N . GLY A 1 121 ? 63.202 -10.183 -13.236 1.00 55.53 121 GLY A N 1
ATOM 934 C CA . GLY A 1 121 ? 62.384 -11.277 -13.777 1.00 55.53 121 GLY A CA 1
ATOM 935 C C . GLY A 1 121 ? 62.154 -11.115 -15.285 1.00 55.53 121 GLY A C 1
ATOM 936 O O . GLY A 1 121 ? 61.924 -9.973 -15.705 1.00 55.53 121 GLY A O 1
ATOM 937 N N . PRO A 1 122 ? 62.183 -12.207 -16.081 1.00 55.12 122 PRO A N 1
ATOM 938 C CA . PRO A 1 122 ? 61.972 -12.149 -17.527 1.00 55.12 122 PRO A CA 1
ATOM 939 C C . PRO A 1 122 ? 60.611 -11.535 -17.855 1.00 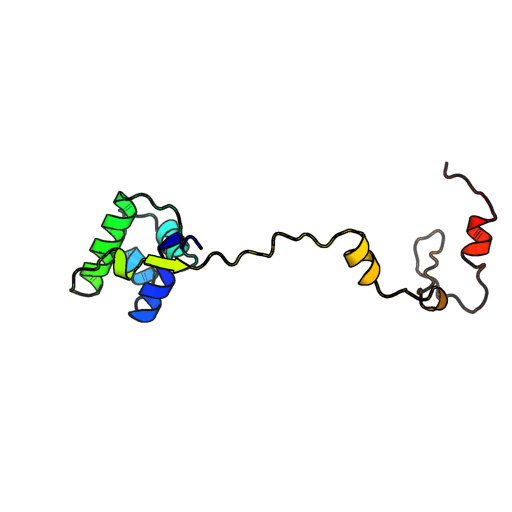55.12 122 PRO A C 1
ATOM 941 O O . PRO A 1 122 ? 59.640 -11.670 -17.100 1.00 55.12 122 PRO A O 1
ATOM 944 N N . SER A 1 123 ? 60.560 -10.792 -18.957 1.00 54.94 123 SER A N 1
ATOM 945 C CA . SER A 1 123 ? 59.357 -10.076 -19.354 1.00 54.94 123 SER A CA 1
ATOM 946 C C . SER A 1 123 ? 58.312 -11.044 -19.915 1.00 54.94 123 SER A C 1
ATOM 948 O O . SER A 1 123 ? 58.617 -12.155 -20.343 1.00 54.94 123 SER A O 1
ATOM 950 N N . ILE A 1 124 ? 57.052 -10.612 -19.948 1.00 49.38 124 ILE A N 1
ATOM 951 C CA . ILE A 1 124 ? 55.949 -11.391 -20.535 1.00 49.38 124 ILE A CA 1
ATOM 952 C C . ILE A 1 124 ? 56.229 -11.749 -22.006 1.00 49.38 124 ILE A C 1
ATOM 954 O O . ILE A 1 124 ? 55.809 -12.807 -22.467 1.00 49.38 124 ILE A O 1
ATOM 958 N N . VAL A 1 125 ? 56.980 -10.911 -22.725 1.00 56.16 125 VAL A N 1
ATOM 959 C CA . VAL A 1 125 ? 57.383 -11.168 -24.116 1.00 56.16 125 VAL A CA 1
ATOM 960 C C . VAL A 1 125 ? 58.313 -12.383 -24.205 1.00 56.16 125 VAL A C 1
ATOM 962 O O . VAL A 1 125 ? 58.188 -13.181 -25.133 1.00 56.16 125 VAL A O 1
ATOM 965 N N . ASP A 1 126 ? 59.174 -12.582 -23.206 1.00 56.56 126 ASP A N 1
ATOM 966 C CA . ASP A 1 126 ? 60.105 -13.715 -23.153 1.00 56.56 126 ASP A CA 1
ATOM 967 C C . ASP A 1 126 ? 59.363 -15.031 -22.864 1.00 56.56 126 ASP A C 1
ATOM 969 O O . ASP A 1 126 ? 59.627 -16.050 -23.494 1.00 56.56 126 ASP A O 1
ATOM 973 N N . ILE A 1 127 ? 58.352 -14.993 -21.988 1.00 56.97 127 ILE A N 1
ATOM 974 C CA . ILE A 1 127 ? 57.546 -16.172 -21.618 1.00 56.97 127 ILE A CA 1
ATOM 975 C C . ILE A 1 127 ? 56.656 -16.638 -22.778 1.00 56.97 127 ILE A C 1
ATOM 977 O O . ILE A 1 127 ? 56.473 -17.834 -22.973 1.00 56.97 127 ILE A O 1
ATOM 981 N N . ILE A 1 128 ? 56.094 -15.708 -23.555 1.00 56.72 128 ILE A N 1
ATOM 982 C CA . ILE A 1 128 ? 55.248 -16.046 -24.712 1.00 56.72 128 ILE A CA 1
ATOM 983 C C . ILE A 1 128 ? 56.095 -16.604 -25.865 1.00 56.72 128 ILE A C 1
ATOM 985 O O . ILE A 1 128 ? 55.623 -17.446 -26.627 1.00 56.72 128 ILE A O 1
ATOM 989 N N . SER A 1 129 ? 57.350 -16.161 -25.973 1.00 57.50 129 SER A N 1
ATOM 990 C CA . SER A 1 129 ? 58.299 -16.665 -26.971 1.00 57.50 129 SER A CA 1
ATOM 991 C C . SER A 1 129 ? 58.796 -18.078 -26.634 1.00 57.50 129 SER A C 1
ATOM 993 O O . SER A 1 129 ? 59.041 -18.882 -27.533 1.00 57.50 129 SER A O 1
ATOM 995 N N . GLU A 1 130 ? 58.888 -18.425 -25.347 1.00 52.69 130 GLU A N 1
ATOM 996 C CA . GLU A 1 130 ? 59.181 -19.780 -24.874 1.00 52.69 130 GLU A CA 1
ATOM 997 C C . GLU A 1 130 ? 57.901 -20.632 -24.808 1.00 52.69 130 GLU A C 1
ATOM 999 O O . GLU A 1 130 ? 57.330 -20.866 -23.744 1.00 52.69 130 GLU A O 1
ATOM 1004 N N . GLY A 1 131 ? 57.432 -21.112 -25.963 1.00 50.97 131 GLY A N 1
ATOM 1005 C CA . GLY A 1 131 ? 56.227 -21.939 -26.092 1.00 50.97 131 GLY A CA 1
ATOM 1006 C C . GLY A 1 131 ? 56.201 -23.180 -25.186 1.00 50.97 131 GLY A C 1
ATOM 1007 O O . GLY A 1 131 ? 56.617 -24.268 -25.583 1.00 50.97 131 GLY A O 1
ATOM 1008 N N . ARG A 1 132 ? 55.643 -23.046 -23.979 1.00 48.84 132 ARG A N 1
ATOM 1009 C CA . ARG A 1 132 ? 55.191 -24.172 -23.155 1.00 48.84 132 ARG A CA 1
ATOM 1010 C C . ARG A 1 132 ? 53.683 -24.317 -23.291 1.00 48.84 132 ARG A C 1
ATOM 1012 O O . ARG A 1 132 ? 52.922 -23.564 -22.688 1.00 48.84 132 ARG A O 1
ATOM 1019 N N . GLU A 1 133 ? 53.265 -25.309 -24.072 1.00 41.72 133 GLU A N 1
ATOM 1020 C CA . GLU A 1 133 ? 51.876 -25.764 -24.089 1.00 41.72 133 GLU A CA 1
ATOM 1021 C C . GLU A 1 133 ? 51.456 -26.269 -22.696 1.00 41.72 133 GLU A C 1
ATOM 1023 O O . GLU A 1 133 ? 52.235 -26.969 -22.033 1.00 41.72 133 GLU A O 1
ATOM 1028 N N . PRO A 1 134 ? 50.238 -25.936 -22.233 1.00 46.59 134 PRO A N 1
ATOM 1029 C CA . PRO A 1 134 ? 49.720 -26.447 -20.975 1.00 46.59 134 PRO A CA 1
ATOM 1030 C C . PRO A 1 134 ? 49.400 -27.942 -21.117 1.00 46.59 134 PRO A C 1
ATOM 1032 O O . PRO A 1 134 ? 48.605 -28.332 -21.971 1.00 46.59 134 PRO A O 1
ATOM 1035 N N . ARG A 1 135 ? 50.015 -28.773 -20.270 1.00 39.75 135 ARG A N 1
ATOM 1036 C CA . ARG A 1 135 ? 49.535 -30.129 -19.967 1.00 39.75 135 ARG A CA 1
ATOM 1037 C C . ARG A 1 135 ? 48.722 -30.111 -18.685 1.00 39.75 135 ARG A C 1
ATOM 1039 O O . ARG A 1 135 ? 49.178 -29.437 -17.732 1.00 39.75 135 ARG A O 1
#

Radius of gyration: 30.21 Å; chains: 1; bounding box: 79×43×43 Å

Foldseek 3Di:
DDFQKWQQPQVLCVVVVHDLVQLCVLCPPPDDSCVSVVNNVDTHRDDDPSVVVSSQVSVCVVVVHRGDSVSRIDGDDPPPPPPPPDDPVRVVVPPPPDDPVPDDDFDADPVRDTDDDDPDDDDPVVVVVPDDDDD

Sequence (135 aa):
MTAIPLFNLGKYLQEHGLTAYALVKEVEGKVPASTVYGLARKPAQRIDLPTVYTLLDALGRLRGEKVSVLQVIDETEQKTVPAALPTLEQLLAQVPKQDPASFKKFSYDRNRKPISIGEGGPSIVDIISEGREPR

Organism: NCBI:txid3112952

Secondary structure (DSSP, 8-state):
--PEEEE-HHHHHHHTT--HHHHHHHTTTTS-HHHHHHHHHS-BS---HHHHHHHHHHHHHHHTSPPPHHHHEEEE------S-PPPHHHHHHHS----GGGS---EE-TTS-EE---S-PPPHHHHHHS-----